Protein AF-A0A9E2L6W7-F1 (afdb_monomer_lite)

InterPro domains:
  IPR046106 Protein of unknown function DUF6043 [PF19509] (1-172)

Foldseek 3Di:
DDPVVVVVLVVVLVVLCVVPVPLLVVLVVQCLDLVNNSVVVVVVLLCVQQVVLVVLVVVLLVDLPDLACVVSVVSCVPGCSVVVLSVCCVVPDPPDCSSSVVNCQQPNCNLLSLLVSLVVVLPDPPDDPSSNSNSVSVNVRSVVVCCVVVVDHVVRVVVSVVVVVCVVVVND

Organism: NCBI:txid2838725

Secondary structure (DSSP, 8-state):
--HHHHHHHHHHHHHHHHH-HHHHHHHHHHHT-TT-HHHHHHHHHHHHH-HHHHHHHHHHHT-SS----HHHHHHHHTTTHHHHHHHHHHS--TT--HHHHHHHHHHSSHHHHHHHHHHHHHH-SSS-HHHHHHHHHHHHHHHHHHHHTTS--HHHHHHHHHHHHHHHTT--

Structure (mmCIF, N/CA/C/O backbone):
data_AF-A0A9E2L6W7-F1
#
_entry.id   AF-A0A9E2L6W7-F1
#
loop_
_atom_site.group_PDB
_atom_site.id
_atom_site.type_symbol
_atom_site.label_atom_id
_atom_site.label_alt_id
_atom_site.label_comp_id
_atom_site.label_asym_id
_atom_site.label_entity_id
_atom_site.label_seq_id
_atom_site.pdbx_PDB_ins_code
_atom_site.Cartn_x
_atom_site.Cartn_y
_atom_site.Cartn_z
_atom_site.occupancy
_atom_site.B_iso_or_equiv
_atom_site.auth_seq_id
_atom_site.auth_comp_id
_atom_site.auth_asym_id
_atom_site.auth_atom_id
_atom_site.pdbx_PDB_model_num
ATOM 1 N N . MET A 1 1 ? -6.076 18.539 7.951 1.00 69.00 1 MET A N 1
ATOM 2 C CA . MET A 1 1 ? -6.016 17.804 9.226 1.00 69.00 1 MET A CA 1
ATOM 3 C C . MET A 1 1 ? -4.807 18.309 9.985 1.00 69.00 1 MET A C 1
ATOM 5 O O . MET A 1 1 ? -3.734 18.377 9.393 1.00 69.00 1 MET A O 1
ATOM 9 N N . GLY A 1 2 ? -4.988 18.742 11.228 1.00 86.19 2 GLY A N 1
ATOM 10 C CA . GLY A 1 2 ? -3.882 19.145 12.098 1.00 86.19 2 GLY A CA 1
ATOM 11 C C . GLY A 1 2 ? -3.064 17.942 12.577 1.00 86.19 2 GLY A C 1
ATOM 12 O O . GLY A 1 2 ? -3.532 16.806 12.521 1.00 86.19 2 GLY A O 1
ATOM 13 N N . GLN A 1 3 ? -1.853 18.184 13.088 1.00 88.00 3 GLN A N 1
ATOM 14 C CA . GLN A 1 3 ? -0.960 17.120 13.573 1.00 88.00 3 GLN A CA 1
ATOM 15 C C . GLN A 1 3 ? -1.616 16.261 14.669 1.00 88.00 3 GLN A C 1
ATOM 17 O O . GLN A 1 3 ? -1.585 15.038 14.604 1.00 88.00 3 GLN A O 1
ATOM 22 N N . GLN A 1 4 ? -2.299 16.895 15.625 1.00 92.31 4 GLN A N 1
ATOM 23 C CA . GLN A 1 4 ? -3.000 16.194 16.704 1.00 92.31 4 GLN A CA 1
ATOM 24 C C . GLN A 1 4 ? -4.144 15.304 16.193 1.00 92.31 4 GLN A C 1
ATOM 26 O O . GLN A 1 4 ? -4.332 14.192 16.678 1.00 92.31 4 GLN A O 1
ATOM 31 N N . GLU A 1 5 ? -4.913 15.777 15.208 1.00 90.69 5 GLU A N 1
ATOM 32 C CA . GLU A 1 5 ? -5.989 14.992 14.590 1.00 90.69 5 GLU A CA 1
ATOM 33 C C . GLU A 1 5 ? -5.426 13.773 13.853 1.00 90.69 5 GLU A C 1
ATOM 35 O O . GLU A 1 5 ? -5.981 12.680 13.945 1.00 90.69 5 GLU A O 1
ATOM 40 N N . TYR A 1 6 ? -4.293 13.951 13.172 1.00 91.19 6 TYR A N 1
ATOM 41 C CA . TYR A 1 6 ? -3.596 12.881 12.470 1.00 91.19 6 TYR A CA 1
ATOM 42 C C . TYR A 1 6 ? -3.057 11.812 13.426 1.00 91.19 6 TYR A C 1
ATOM 44 O O . TYR A 1 6 ? -3.271 10.618 13.205 1.00 91.19 6 TYR A O 1
ATOM 52 N N . ASP A 1 7 ? -2.413 12.222 14.518 1.00 94.12 7 ASP A N 1
ATOM 53 C CA . ASP A 1 7 ? -1.882 11.291 15.516 1.00 94.12 7 ASP A CA 1
ATOM 54 C C . ASP A 1 7 ? -3.008 10.536 16.237 1.00 94.12 7 ASP A C 1
ATOM 56 O O . ASP A 1 7 ? -2.924 9.319 16.429 1.00 94.12 7 ASP A O 1
ATOM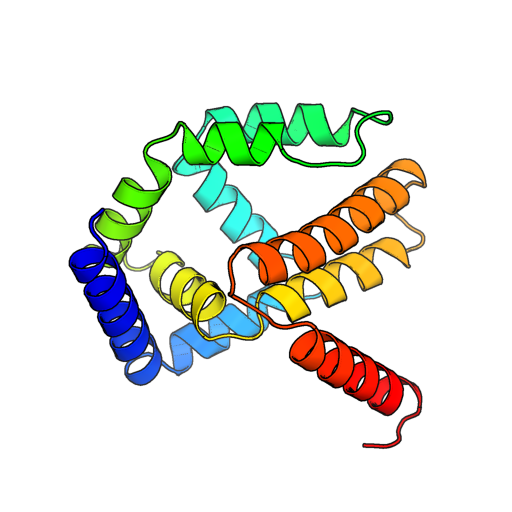 60 N N . ASN A 1 8 ? -4.112 11.225 16.545 1.00 95.50 8 ASN A N 1
ATOM 61 C CA . ASN A 1 8 ? -5.322 10.595 17.069 1.00 95.50 8 ASN A CA 1
ATOM 62 C C . ASN A 1 8 ? -5.900 9.569 16.093 1.00 95.50 8 ASN A C 1
ATOM 64 O O . ASN A 1 8 ? -6.241 8.462 16.504 1.00 95.50 8 ASN A O 1
ATOM 68 N N . PHE A 1 9 ? -5.981 9.905 14.806 1.00 95.94 9 PHE A N 1
ATOM 69 C CA . PHE A 1 9 ? -6.473 8.982 13.790 1.00 95.94 9 PHE A CA 1
ATOM 70 C C . PHE A 1 9 ? -5.596 7.731 13.686 1.00 95.94 9 PHE A C 1
ATOM 72 O O . PHE A 1 9 ? -6.110 6.614 13.702 1.00 95.94 9 PHE A O 1
ATOM 79 N N . LYS A 1 10 ? -4.268 7.892 13.667 1.00 95.69 10 LYS A N 1
ATOM 80 C CA . LYS A 1 10 ? -3.332 6.761 13.684 1.00 95.69 10 LYS A CA 1
ATOM 81 C C . LYS A 1 10 ? -3.546 5.864 14.905 1.00 95.69 10 LYS A C 1
ATOM 83 O O . LYS A 1 10 ? -3.620 4.646 14.752 1.00 95.69 10 LYS A O 1
ATOM 88 N N . ARG A 1 11 ? -3.717 6.444 16.099 1.00 97.38 11 ARG A N 1
ATOM 89 C CA . ARG A 1 11 ? -4.042 5.679 17.315 1.00 97.38 11 ARG A CA 1
ATOM 90 C C . ARG A 1 11 ? -5.319 4.847 17.143 1.00 97.38 11 ARG A C 1
ATOM 92 O O . ARG A 1 11 ? -5.296 3.665 17.460 1.00 97.38 11 ARG A O 1
ATOM 99 N N . LEU A 1 12 ? -6.389 5.416 16.586 1.00 97.75 12 LEU A N 1
ATOM 100 C CA . LEU A 1 12 ? -7.634 4.675 16.332 1.00 97.75 12 LEU A CA 1
ATOM 101 C C . LEU A 1 12 ? -7.436 3.524 15.335 1.00 97.75 12 LEU A C 1
ATOM 103 O O . LEU A 1 12 ? -7.971 2.435 15.527 1.00 97.75 12 LEU A O 1
ATOM 107 N N . VAL A 1 13 ? -6.632 3.730 14.288 1.00 97.88 13 VAL A N 1
ATOM 108 C CA . VAL A 1 13 ? -6.272 2.658 13.344 1.00 97.88 13 VAL A CA 1
ATOM 109 C C . VAL A 1 13 ? -5.505 1.534 14.051 1.00 97.88 13 VAL A C 1
ATOM 111 O O . VAL A 1 13 ? -5.728 0.361 13.750 1.00 97.88 13 VAL A O 1
ATOM 114 N N . ARG A 1 14 ? -4.626 1.867 15.006 1.00 97.94 14 ARG A N 1
ATOM 115 C CA . ARG A 1 14 ? -3.918 0.869 15.820 1.00 97.94 14 ARG A CA 1
ATOM 116 C C . ARG A 1 14 ? -4.883 0.078 16.705 1.00 97.94 14 ARG A C 1
ATOM 118 O O . ARG A 1 14 ? -4.824 -1.142 16.702 1.00 97.94 14 ARG A O 1
ATOM 125 N N . GLU A 1 15 ? -5.799 0.750 17.394 1.00 97.94 15 GLU A N 1
ATOM 126 C CA . GLU A 1 15 ? -6.815 0.092 18.231 1.00 97.94 15 GLU A CA 1
ATOM 127 C C . GLU A 1 15 ? -7.717 -0.841 17.412 1.00 97.94 15 GLU A C 1
ATOM 129 O O . GLU A 1 15 ? -8.050 -1.944 17.854 1.00 97.94 15 GLU A O 1
ATOM 134 N N . TRP A 1 16 ? -8.076 -0.437 16.188 1.00 97.44 16 TRP A N 1
ATOM 135 C CA . TRP A 1 16 ? -8.805 -1.303 15.265 1.00 97.44 16 TRP A CA 1
ATOM 136 C C . TRP A 1 16 ? -7.994 -2.555 14.913 1.00 97.44 16 TRP A C 1
ATOM 138 O O . TRP A 1 16 ? -8.522 -3.660 15.002 1.00 97.44 16 TRP A O 1
ATOM 148 N N . LEU A 1 17 ? -6.711 -2.394 14.572 1.00 97.62 17 LEU A N 1
ATOM 149 C C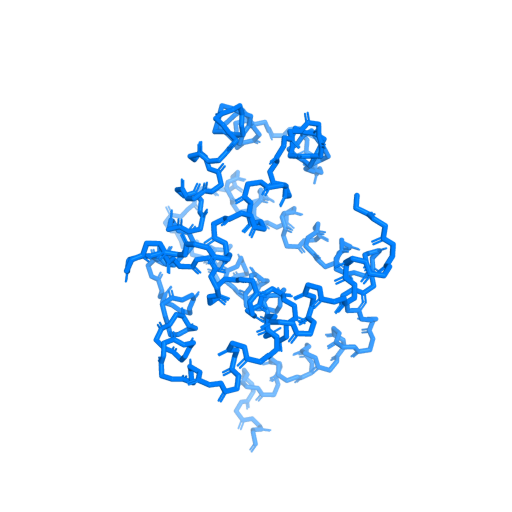A . LEU A 1 17 ? -5.815 -3.507 14.247 1.00 97.62 17 LEU A CA 1
ATOM 150 C C . LEU A 1 17 ? -5.712 -4.519 15.398 1.00 97.62 17 LEU A C 1
ATOM 152 O O . LEU A 1 17 ? -5.820 -5.722 15.166 1.00 97.62 17 LEU A O 1
ATOM 156 N N . ASP A 1 18 ? -5.551 -4.030 16.627 1.00 97.75 18 ASP A N 1
ATOM 157 C CA . ASP A 1 18 ? -5.388 -4.874 17.814 1.00 97.75 18 ASP A CA 1
ATOM 158 C C . ASP A 1 18 ? -6.685 -5.632 18.170 1.00 97.75 18 ASP A C 1
ATOM 160 O O . ASP A 1 18 ? -6.639 -6.749 18.686 1.00 97.75 18 ASP A O 1
ATOM 164 N N . SER A 1 19 ? -7.851 -5.056 17.858 1.00 97.12 19 SER A N 1
ATOM 165 C CA . SER A 1 19 ? -9.168 -5.657 18.125 1.00 97.12 19 SER A CA 1
ATOM 166 C C . SER A 1 19 ? -9.723 -6.524 16.986 1.00 97.12 19 SER A C 1
ATOM 168 O O . SER A 1 19 ? -10.614 -7.335 17.236 1.00 97.12 19 SER A O 1
ATOM 170 N N . HIS A 1 20 ? -9.188 -6.407 15.764 1.00 96.38 20 HIS A N 1
ATOM 171 C CA . HIS A 1 20 ? -9.656 -7.120 14.563 1.00 96.38 20 HIS A CA 1
ATOM 172 C C . HIS A 1 20 ? -8.537 -7.923 13.861 1.00 96.38 20 HIS A C 1
ATOM 174 O O . HIS A 1 20 ? -8.314 -7.781 12.650 1.00 96.38 20 HIS A O 1
ATOM 180 N N . PRO A 1 21 ? -7.796 -8.791 14.582 1.00 96.38 21 PRO A N 1
ATOM 181 C CA . PRO A 1 21 ? -6.648 -9.491 14.010 1.00 96.38 21 PRO A CA 1
ATOM 182 C C . PRO A 1 21 ? -7.037 -10.463 12.886 1.00 96.38 21 PRO A C 1
ATOM 184 O O . PRO A 1 21 ? -6.247 -10.681 11.970 1.00 96.38 21 PRO A O 1
ATOM 187 N N . LYS A 1 22 ? -8.248 -11.039 12.922 1.00 96.94 22 LYS A N 1
ATOM 188 C CA . LYS A 1 22 ? -8.724 -11.989 11.901 1.00 96.94 22 LYS A CA 1
ATOM 189 C C . LYS A 1 22 ? -9.067 -11.282 10.595 1.00 96.94 22 LYS A C 1
ATOM 191 O O . LYS A 1 22 ? -8.673 -11.738 9.525 1.00 96.94 22 LYS A O 1
ATOM 196 N N . GLU A 1 23 ? -9.777 -10.164 10.684 1.00 96.12 23 GLU A N 1
ATOM 197 C CA . GLU A 1 23 ? -10.130 -9.323 9.544 1.00 96.12 23 GLU A CA 1
ATOM 198 C C . GLU A 1 23 ? -8.869 -8.763 8.887 1.00 96.12 23 GLU A C 1
ATOM 200 O O . GLU A 1 23 ? -8.738 -8.800 7.663 1.00 96.12 23 GLU A O 1
ATOM 205 N N . TYR A 1 24 ? -7.913 -8.303 9.697 1.00 97.38 24 TYR A N 1
ATOM 206 C CA . TYR A 1 24 ? -6.621 -7.854 9.198 1.00 97.38 24 TYR A CA 1
ATOM 207 C C . TYR A 1 24 ? -5.835 -8.984 8.522 1.00 97.38 24 TYR A C 1
ATOM 209 O O . TYR A 1 24 ? -5.348 -8.795 7.409 1.00 97.38 24 TYR A O 1
ATOM 217 N N . ALA A 1 25 ? -5.741 -10.166 9.141 1.00 97.06 25 ALA A N 1
ATOM 218 C CA . ALA A 1 25 ? -5.044 -11.310 8.556 1.00 97.06 25 ALA A CA 1
ATOM 219 C C . ALA A 1 25 ? -5.652 -11.720 7.206 1.00 97.06 25 ALA A C 1
ATOM 221 O O . ALA A 1 25 ? -4.920 -11.855 6.229 1.00 97.06 25 ALA A O 1
ATOM 222 N N . SER A 1 26 ? -6.983 -11.814 7.120 1.00 96.38 26 SER A N 1
ATOM 223 C CA . SER A 1 26 ? -7.682 -12.129 5.868 1.00 96.38 26 SER A CA 1
ATOM 224 C C . SER A 1 26 ? -7.413 -11.087 4.776 1.00 96.38 26 SER A C 1
ATOM 226 O O . SER A 1 26 ? -7.184 -11.441 3.619 1.00 96.38 26 SER A O 1
ATOM 228 N N . PHE A 1 27 ? -7.377 -9.800 5.138 1.00 96.75 27 PHE A N 1
ATOM 229 C CA . PHE A 1 27 ? -6.996 -8.741 4.207 1.00 96.75 27 PHE A CA 1
ATOM 230 C C . PHE A 1 27 ? -5.544 -8.893 3.729 1.00 96.75 27 PHE A C 1
ATOM 232 O O . PHE A 1 27 ? -5.279 -8.786 2.534 1.00 96.75 27 PHE A O 1
ATOM 239 N N . VAL A 1 28 ? -4.601 -9.163 4.637 1.00 96.88 28 VAL A N 1
ATOM 240 C CA . VAL A 1 28 ? -3.182 -9.347 4.293 1.00 96.88 28 VAL A CA 1
ATOM 241 C C . VAL A 1 28 ? -2.979 -10.564 3.392 1.00 96.88 28 VAL A C 1
ATOM 243 O O . VAL A 1 28 ? -2.227 -10.462 2.425 1.00 96.88 28 VAL A O 1
ATOM 246 N N . GLU A 1 29 ? -3.650 -11.686 3.653 1.00 95.94 29 GLU A N 1
ATOM 247 C CA . GLU A 1 29 ? -3.629 -12.857 2.767 1.00 95.94 29 GLU A CA 1
ATOM 248 C C . GLU A 1 29 ? -4.073 -12.483 1.351 1.00 95.94 29 GLU A C 1
ATOM 250 O O . GLU A 1 29 ? -3.399 -12.813 0.376 1.00 95.94 29 GLU A O 1
ATOM 255 N N . GLU A 1 30 ? -5.151 -11.709 1.229 1.00 95.69 30 GLU A N 1
ATOM 256 C CA . GLU A 1 30 ? -5.648 -11.262 -0.069 1.00 95.69 30 GLU A CA 1
ATOM 257 C C . GLU A 1 30 ? -4.706 -10.267 -0.771 1.00 95.69 30 GLU A C 1
ATOM 259 O O . GLU A 1 30 ? -4.585 -10.287 -1.999 1.00 95.69 30 GLU A O 1
ATOM 264 N N . MET A 1 31 ? -4.010 -9.408 -0.021 1.00 95.75 31 MET A N 1
ATOM 265 C CA . MET A 1 31 ? -2.978 -8.529 -0.584 1.00 95.75 31 MET A CA 1
ATOM 266 C C . MET A 1 31 ? -1.763 -9.304 -1.107 1.00 95.75 31 MET A C 1
ATOM 268 O O . MET A 1 31 ? -1.084 -8.815 -2.007 1.00 95.75 31 MET A O 1
ATOM 272 N N . ASN A 1 32 ? -1.506 -10.506 -0.586 1.00 93.31 32 ASN A N 1
ATOM 273 C CA . ASN A 1 32 ? -0.410 -11.372 -1.021 1.00 93.31 32 ASN A CA 1
ATOM 274 C C . ASN A 1 32 ? -0.828 -12.411 -2.079 1.00 93.31 32 ASN A C 1
ATOM 276 O O . ASN A 1 32 ? 0.011 -13.181 -2.552 1.00 93.31 32 ASN A O 1
ATOM 280 N N . ASP A 1 33 ? -2.102 -12.429 -2.481 1.00 93.12 33 ASP A N 1
ATOM 281 C CA . ASP A 1 33 ? -2.621 -13.336 -3.502 1.00 93.12 33 ASP A CA 1
ATOM 282 C C . ASP A 1 33 ? -1.964 -13.102 -4.875 1.00 93.12 33 ASP A C 1
ATOM 284 O O . ASP A 1 33 ? -1.817 -11.972 -5.348 1.00 93.12 33 ASP A O 1
ATOM 288 N N . LYS A 1 34 ? -1.618 -14.198 -5.563 1.00 86.25 34 LYS A N 1
ATOM 289 C CA . LYS A 1 34 ? -0.909 -14.165 -6.854 1.00 86.25 34 LYS A CA 1
ATOM 290 C C . LYS A 1 34 ? -1.752 -13.595 -7.998 1.00 86.25 34 LYS A C 1
ATOM 292 O O . LYS A 1 34 ? -1.197 -13.254 -9.042 1.00 86.25 34 LYS A O 1
ATOM 297 N N . GLU A 1 35 ? -3.069 -13.499 -7.849 1.00 88.88 35 GLU A N 1
ATOM 298 C CA . GLU A 1 35 ? -3.954 -12.901 -8.852 1.00 88.88 35 GLU A CA 1
ATOM 299 C C . GLU A 1 35 ? -4.207 -11.406 -8.591 1.00 88.88 35 GLU A C 1
ATOM 301 O O . GLU A 1 35 ? -5.003 -10.784 -9.294 1.00 88.88 35 GLU A O 1
ATOM 306 N N . PHE A 1 36 ? -3.513 -10.804 -7.614 1.00 89.75 36 PHE A N 1
ATOM 307 C CA . PHE A 1 36 ? -3.607 -9.382 -7.259 1.00 89.75 36 PHE A CA 1
ATOM 308 C C . PHE A 1 36 ? -5.027 -8.931 -6.876 1.00 89.75 36 PHE A C 1
ATOM 310 O O . PHE A 1 36 ? -5.375 -7.752 -7.013 1.00 89.75 36 PHE A O 1
ATOM 317 N N . LYS A 1 37 ? -5.871 -9.846 -6.379 1.00 92.38 37 LYS A N 1
ATOM 318 C CA . LYS A 1 37 ? -7.267 -9.552 -6.002 1.00 92.38 37 LYS A CA 1
ATOM 319 C C . LYS A 1 37 ? -7.366 -8.390 -5.015 1.00 92.38 37 LYS A C 1
ATOM 321 O O . LYS A 1 37 ? -8.165 -7.474 -5.233 1.00 92.38 37 LYS A O 1
ATOM 326 N N . GLY A 1 38 ? -6.502 -8.377 -3.998 1.00 94.12 38 GLY A N 1
ATOM 327 C CA . GLY A 1 38 ? -6.439 -7.304 -3.007 1.00 94.12 38 GLY A CA 1
ATOM 328 C C . GLY A 1 38 ? -6.123 -5.945 -3.633 1.00 94.12 38 GLY A C 1
ATOM 329 O O . GLY A 1 38 ? -6.839 -4.970 -3.401 1.00 94.12 38 GLY A O 1
ATOM 330 N N . PHE A 1 39 ? -5.136 -5.883 -4.531 1.00 93.88 39 PHE A N 1
ATOM 331 C CA . PHE A 1 39 ? -4.791 -4.653 -5.252 1.00 93.88 39 PHE A CA 1
ATOM 332 C C . PHE A 1 39 ? -5.937 -4.133 -6.119 1.00 93.88 39 PHE A C 1
ATOM 334 O O . PHE A 1 39 ? -6.209 -2.931 -6.115 1.00 93.88 39 PHE A O 1
ATOM 341 N N . PHE A 1 40 ? -6.666 -5.012 -6.815 1.00 92.81 40 PHE A N 1
ATOM 342 C CA . PHE A 1 40 ? -7.858 -4.596 -7.556 1.00 92.81 40 PHE A CA 1
ATOM 343 C C . PHE A 1 40 ? -8.945 -4.035 -6.636 1.00 92.81 40 PHE A C 1
ATOM 345 O O . PHE A 1 40 ? -9.621 -3.076 -7.014 1.00 92.81 40 PHE A O 1
ATOM 352 N N . LYS A 1 41 ? -9.123 -4.586 -5.429 1.00 94.62 41 LYS A N 1
ATOM 353 C CA . LYS A 1 41 ? -10.060 -4.036 -4.440 1.00 94.62 41 LYS A CA 1
ATOM 354 C C . LYS A 1 41 ? -9.621 -2.660 -3.935 1.00 94.62 41 LYS A C 1
ATOM 356 O O . LYS A 1 41 ? -10.438 -1.742 -3.935 1.00 94.62 41 LYS A O 1
ATOM 361 N N . VAL A 1 42 ? -8.344 -2.486 -3.593 1.00 94.69 42 VAL A N 1
ATOM 362 C CA . VAL A 1 42 ? -7.778 -1.182 -3.199 1.00 94.69 42 VAL A CA 1
ATOM 363 C C . VAL A 1 42 ? -7.953 -0.154 -4.320 1.00 94.69 42 VAL A C 1
ATOM 365 O O . VAL A 1 42 ? -8.424 0.957 -4.080 1.00 94.69 42 VAL A O 1
ATOM 368 N N . PHE A 1 43 ? -7.678 -0.535 -5.569 1.00 93.25 43 PHE A N 1
ATOM 369 C CA . PHE A 1 43 ? -7.889 0.334 -6.727 1.00 93.25 43 PHE A CA 1
ATOM 370 C C . PHE A 1 43 ? -9.369 0.705 -6.924 1.00 93.25 43 PHE A C 1
ATOM 372 O O . PHE A 1 43 ? -9.691 1.857 -7.226 1.00 93.25 43 PHE A O 1
ATOM 379 N N . LYS A 1 44 ? -10.300 -0.236 -6.713 1.00 93.38 44 LYS A N 1
ATOM 380 C CA . LYS A 1 44 ? -11.746 0.049 -6.738 1.00 93.38 44 LYS A CA 1
ATOM 381 C C . LYS A 1 44 ? -12.146 1.065 -5.667 1.00 93.38 44 LYS A C 1
ATOM 383 O O . LYS A 1 44 ? -12.903 1.978 -5.978 1.00 93.38 44 LYS A O 1
ATOM 388 N N . VAL A 1 45 ? -11.610 0.959 -4.450 1.00 93.06 45 VAL A N 1
ATOM 389 C CA . VAL A 1 45 ? -11.839 1.959 -3.391 1.00 93.06 45 VAL A CA 1
ATOM 390 C C . VAL A 1 45 ? -11.293 3.322 -3.814 1.00 93.06 45 VAL A C 1
ATOM 392 O O . VAL A 1 45 ? -12.033 4.302 -3.812 1.00 93.06 45 VAL A O 1
ATOM 395 N N . ALA A 1 46 ? -10.035 3.389 -4.260 1.00 92.25 46 ALA A N 1
ATOM 396 C CA . ALA A 1 46 ? -9.415 4.644 -4.683 1.00 92.25 46 ALA A CA 1
ATOM 397 C C . ALA A 1 46 ? -10.212 5.335 -5.803 1.00 92.25 46 ALA A C 1
ATOM 399 O O . ALA A 1 46 ? -10.468 6.535 -5.740 1.00 92.25 46 ALA A O 1
ATOM 400 N N . THR A 1 47 ? -10.663 4.576 -6.804 1.00 92.88 47 THR A N 1
ATOM 401 C CA . THR A 1 47 ? -11.457 5.112 -7.921 1.00 92.88 47 THR A CA 1
ATOM 402 C C . THR A 1 47 ? -12.894 5.468 -7.538 1.00 92.88 47 THR A C 1
ATOM 404 O O . THR A 1 47 ? -13.456 6.381 -8.139 1.00 92.88 47 THR A O 1
ATOM 407 N N . ALA A 1 48 ? -13.486 4.820 -6.531 1.00 92.31 48 ALA A N 1
ATOM 408 C CA . ALA A 1 48 ? -14.782 5.220 -5.985 1.00 92.31 48 ALA A CA 1
ATOM 409 C C . ALA A 1 48 ? -14.686 6.538 -5.196 1.00 92.31 48 ALA A C 1
ATOM 411 O O . ALA A 1 48 ? -15.524 7.425 -5.355 1.00 92.31 48 ALA A O 1
ATOM 412 N N . LEU A 1 49 ? -13.641 6.695 -4.378 1.00 91.50 49 LEU A N 1
ATOM 413 C CA . LEU A 1 49 ? -13.447 7.882 -3.541 1.00 91.50 49 LEU A CA 1
ATOM 414 C C . LEU A 1 49 ? -12.912 9.088 -4.332 1.00 91.50 49 LEU A C 1
ATOM 416 O O . LEU A 1 49 ? -13.287 10.231 -4.047 1.00 91.50 49 LEU A O 1
ATOM 420 N N . ALA A 1 50 ? -12.091 8.840 -5.356 1.00 92.75 50 ALA A N 1
ATOM 421 C CA . ALA A 1 50 ? -11.510 9.845 -6.241 1.00 92.75 50 ALA A CA 1
ATOM 422 C C . ALA A 1 50 ? -11.695 9.455 -7.727 1.00 92.75 50 ALA A C 1
ATOM 424 O O . ALA A 1 50 ? -10.755 8.988 -8.368 1.00 92.75 50 ALA A O 1
ATOM 425 N N . PRO A 1 51 ? -12.874 9.692 -8.337 1.00 91.12 51 PRO A N 1
ATOM 426 C CA . PRO A 1 51 ? -13.172 9.246 -9.707 1.00 91.12 51 PRO A CA 1
ATOM 427 C C . PRO A 1 51 ? -12.180 9.716 -10.782 1.00 91.12 51 PRO A C 1
ATOM 429 O O . PRO A 1 51 ? -11.877 8.973 -11.716 1.00 91.12 51 PRO A O 1
ATOM 432 N N . LYS A 1 52 ? -11.605 10.918 -10.622 1.00 92.56 52 LYS A N 1
ATOM 433 C CA . LYS A 1 52 ? -10.568 11.457 -11.523 1.00 92.56 52 LYS A CA 1
ATOM 434 C C . LYS A 1 52 ? -9.301 10.591 -11.563 1.00 92.56 52 LYS A C 1
ATOM 436 O O . LYS A 1 52 ? -8.611 10.576 -12.579 1.00 92.56 52 LYS A O 1
ATOM 441 N N . TYR A 1 53 ? -9.023 9.842 -10.495 1.00 93.12 53 TYR A N 1
ATOM 442 C CA . TYR A 1 53 ? -7.871 8.950 -10.405 1.00 93.12 53 TYR A CA 1
ATOM 443 C C . TYR A 1 53 ? -7.918 7.836 -11.454 1.00 93.12 53 TYR A C 1
ATOM 445 O O . TYR A 1 53 ? -6.882 7.473 -12.002 1.00 93.12 53 TYR A O 1
ATOM 453 N N . ARG A 1 54 ? -9.110 7.320 -11.789 1.00 91.50 54 ARG A N 1
ATOM 454 C CA . ARG A 1 54 ? -9.258 6.210 -12.744 1.00 91.50 54 ARG A CA 1
ATOM 455 C C . ARG A 1 54 ? -8.726 6.572 -14.128 1.00 91.50 54 ARG A C 1
ATOM 457 O O . ARG A 1 54 ? -7.923 5.834 -14.695 1.00 91.50 54 ARG A O 1
ATOM 464 N N . GLU A 1 55 ? -9.176 7.706 -14.657 1.00 90.62 55 GLU A N 1
ATOM 465 C CA . GLU A 1 55 ? -8.772 8.163 -15.988 1.00 90.62 55 GLU A CA 1
ATOM 466 C C . GLU A 1 55 ? -7.297 8.560 -16.019 1.00 90.62 55 GLU A C 1
ATOM 468 O O . GLU A 1 55 ? -6.594 8.253 -16.980 1.00 90.62 55 GLU A O 1
ATOM 473 N N . ALA A 1 56 ? -6.795 9.171 -14.947 1.00 92.62 56 ALA A N 1
ATOM 474 C CA . ALA A 1 56 ? -5.383 9.509 -14.842 1.00 92.62 56 ALA A CA 1
ATOM 475 C C . ALA A 1 56 ? -4.489 8.264 -14.774 1.00 92.62 56 ALA A C 1
ATOM 477 O O . ALA A 1 56 ? -3.507 8.177 -15.509 1.00 92.62 56 ALA A O 1
ATOM 478 N N . ALA A 1 57 ? -4.857 7.260 -13.971 1.00 92.25 57 ALA A N 1
ATOM 479 C CA . ALA A 1 57 ? -4.135 5.992 -13.896 1.00 92.25 57 ALA A CA 1
ATOM 480 C C . ALA A 1 57 ? -4.091 5.305 -15.268 1.00 92.25 57 ALA A C 1
ATOM 482 O O . ALA A 1 57 ? -3.029 4.866 -15.704 1.00 92.25 57 ALA A O 1
ATOM 483 N N . ARG A 1 58 ? -5.216 5.301 -15.999 1.00 90.75 58 ARG A N 1
ATOM 484 C CA . ARG A 1 58 ? -5.277 4.771 -17.367 1.00 90.75 58 ARG A CA 1
ATOM 485 C C . ARG A 1 58 ? -4.333 5.513 -18.314 1.00 90.75 58 ARG A C 1
ATOM 487 O O . ARG A 1 58 ? -3.581 4.866 -19.037 1.00 90.75 58 ARG A O 1
ATOM 494 N N . LYS A 1 59 ? -4.343 6.851 -18.307 1.00 91.19 59 LYS A N 1
ATOM 495 C CA . LYS A 1 59 ? -3.422 7.664 -19.121 1.00 91.19 59 LYS A CA 1
ATOM 496 C C . LYS A 1 59 ? -1.965 7.369 -18.777 1.00 91.19 59 LYS A C 1
ATOM 498 O O . LYS A 1 59 ? -1.148 7.202 -19.677 1.00 91.19 59 LYS A O 1
ATOM 503 N N . ARG A 1 60 ? -1.652 7.238 -17.487 1.00 91.00 60 ARG A N 1
ATOM 504 C CA . ARG A 1 60 ? -0.303 6.938 -17.008 1.00 91.00 60 ARG A CA 1
ATOM 505 C C . ARG A 1 60 ? 0.211 5.591 -17.513 1.00 91.00 60 ARG A C 1
ATOM 507 O O . ARG A 1 60 ? 1.381 5.511 -17.882 1.00 91.00 60 ARG A O 1
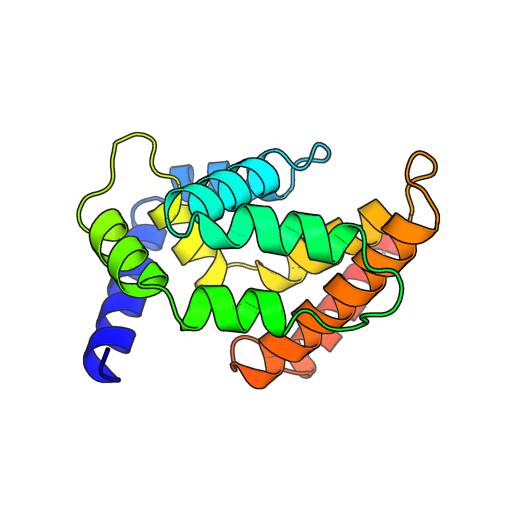ATOM 514 N N . THR A 1 61 ? -0.638 4.563 -17.561 1.00 87.31 61 THR A N 1
ATOM 515 C CA . THR A 1 61 ? -0.282 3.232 -18.088 1.00 87.31 61 THR A CA 1
ATOM 516 C C . THR A 1 61 ? -0.009 3.239 -19.594 1.00 87.31 61 THR A C 1
ATOM 518 O O . THR A 1 61 ? 0.706 2.379 -20.091 1.00 87.31 61 THR A O 1
ATOM 521 N N . LEU A 1 62 ? -0.556 4.205 -20.331 1.00 87.19 62 LEU A N 1
ATOM 522 C CA . LEU A 1 62 ? -0.330 4.343 -21.772 1.00 87.19 62 LEU A CA 1
ATOM 523 C C . LEU A 1 62 ? 0.848 5.273 -22.108 1.00 87.19 62 LEU A C 1
ATOM 525 O O . LEU A 1 62 ? 1.198 5.405 -23.276 1.00 87.19 62 LEU A O 1
ATOM 529 N N . ASN A 1 63 ? 1.446 5.926 -21.108 1.00 86.75 63 ASN A N 1
ATOM 530 C CA . ASN A 1 63 ? 2.534 6.880 -21.290 1.00 86.75 63 ASN A CA 1
ATOM 531 C C . ASN A 1 63 ? 3.896 6.201 -21.069 1.00 86.75 63 ASN A C 1
ATOM 533 O O . ASN A 1 63 ? 4.293 5.938 -19.931 1.00 86.75 63 ASN A O 1
ATOM 537 N N . ASP A 1 64 ? 4.613 5.955 -22.163 1.00 85.25 64 ASP A N 1
ATOM 538 C CA . ASP A 1 64 ? 5.941 5.332 -22.205 1.00 85.25 64 ASP A CA 1
ATOM 539 C C . ASP A 1 64 ? 7.103 6.316 -21.973 1.00 85.25 64 ASP A C 1
ATOM 541 O O . ASP A 1 64 ? 8.261 5.910 -21.923 1.00 85.25 64 ASP A O 1
ATOM 545 N N . ARG A 1 65 ? 6.809 7.611 -21.804 1.00 86.62 65 ARG A N 1
ATOM 546 C CA . ARG A 1 65 ? 7.812 8.664 -21.575 1.00 86.62 65 ARG A CA 1
ATOM 547 C C . ARG A 1 65 ? 7.926 9.064 -20.111 1.00 86.62 65 ARG A C 1
ATOM 549 O O . ARG A 1 65 ? 9.008 9.418 -19.652 1.00 86.62 65 ARG A O 1
ATOM 556 N N . ALA A 1 66 ? 6.818 9.027 -19.376 1.00 86.38 66 ALA A N 1
ATOM 557 C CA . ALA A 1 66 ? 6.799 9.394 -17.965 1.00 86.38 66 ALA A CA 1
ATOM 558 C C . ALA A 1 66 ? 7.438 8.295 -17.103 1.00 86.38 66 ALA A C 1
ATOM 560 O O . ALA A 1 66 ? 7.037 7.132 -17.168 1.00 86.38 66 ALA A O 1
ATOM 561 N N . THR A 1 67 ? 8.397 8.661 -16.252 1.00 84.69 67 THR A N 1
ATOM 562 C CA . THR A 1 67 ? 9.084 7.731 -15.334 1.00 84.69 67 THR A CA 1
ATOM 563 C C . THR A 1 67 ? 8.596 7.837 -13.890 1.00 84.69 67 THR A C 1
ATOM 565 O O . THR A 1 67 ? 8.823 6.912 -13.110 1.00 84.69 67 THR A O 1
ATOM 568 N N . ASP A 1 68 ? 7.885 8.909 -13.540 1.00 88.12 68 ASP A N 1
ATOM 569 C CA . ASP A 1 68 ? 7.300 9.147 -12.219 1.00 88.12 68 ASP A CA 1
ATOM 570 C C . ASP A 1 68 ? 5.773 8.930 -12.202 1.00 88.12 68 ASP A C 1
ATOM 572 O O . ASP A 1 68 ? 5.187 8.421 -13.161 1.00 88.12 68 ASP A O 1
ATOM 576 N N . PHE A 1 69 ? 5.140 9.242 -11.070 1.00 92.12 69 PHE A N 1
ATOM 577 C CA . PHE A 1 69 ? 3.695 9.135 -10.848 1.00 92.12 69 PHE A CA 1
ATOM 578 C C . PHE A 1 69 ? 3.139 10.399 -10.170 1.00 92.12 69 PHE A C 1
ATOM 580 O O . PHE A 1 69 ? 2.111 10.336 -9.496 1.00 92.12 69 PHE A O 1
ATOM 587 N N . GLU A 1 70 ? 3.812 11.544 -10.327 1.00 89.81 70 GLU A N 1
ATOM 588 C CA . GLU A 1 70 ? 3.475 12.776 -9.601 1.00 89.81 70 GLU A CA 1
ATOM 589 C C . GLU A 1 70 ? 2.095 13.314 -9.990 1.00 89.81 70 GLU A C 1
ATOM 591 O O . GLU A 1 70 ? 1.344 13.748 -9.126 1.00 89.81 70 GLU A O 1
ATOM 596 N N . GLU A 1 71 ? 1.690 13.198 -11.260 1.00 90.62 71 GLU A N 1
ATOM 597 C CA . GLU A 1 71 ? 0.333 13.572 -11.692 1.00 90.62 71 GLU A CA 1
ATOM 598 C C . GLU A 1 71 ? -0.749 12.792 -10.925 1.00 90.62 71 GLU A C 1
ATOM 600 O O . GLU A 1 71 ? -1.747 13.369 -10.490 1.00 90.62 71 GLU A O 1
ATOM 605 N N . LEU A 1 72 ? -0.542 11.487 -10.715 1.00 92.19 72 LEU A N 1
ATOM 606 C CA . LEU A 1 72 ? -1.490 10.657 -9.971 1.00 92.19 72 LEU A CA 1
ATOM 607 C C . LEU A 1 72 ? -1.563 11.083 -8.508 1.00 92.19 72 LEU A C 1
ATOM 609 O O . LEU A 1 72 ? -2.654 11.178 -7.949 1.00 92.19 72 LEU A O 1
ATOM 613 N N . GLU A 1 73 ? -0.412 11.351 -7.899 1.00 91.06 73 GLU A N 1
ATOM 614 C CA . GLU A 1 73 ? -0.326 11.838 -6.525 1.00 91.06 73 GLU A CA 1
ATOM 615 C C . GLU A 1 73 ? -1.012 13.198 -6.375 1.00 91.06 73 GLU A C 1
ATOM 617 O O . GLU A 1 73 ? -1.845 13.354 -5.486 1.00 91.06 73 GLU A O 1
ATOM 622 N N . ASN A 1 74 ? -0.758 14.139 -7.285 1.00 91.94 74 ASN A N 1
ATOM 623 C CA . ASN A 1 74 ? -1.372 15.466 -7.288 1.00 91.94 74 ASN A CA 1
ATOM 624 C C . ASN A 1 74 ? -2.898 15.389 -7.403 1.00 91.94 74 ASN A C 1
ATOM 626 O O . ASN A 1 74 ? -3.612 16.140 -6.742 1.00 91.94 74 ASN A O 1
ATOM 630 N N . ILE A 1 75 ? -3.423 14.453 -8.200 1.00 92.94 75 ILE A N 1
ATOM 631 C CA . ILE A 1 75 ? -4.871 14.222 -8.302 1.00 92.94 75 ILE A CA 1
ATOM 632 C C . ILE A 1 75 ? -5.449 13.720 -6.981 1.00 92.94 75 ILE A C 1
ATOM 634 O O . ILE A 1 75 ? -6.538 14.149 -6.598 1.00 92.94 75 ILE A O 1
ATOM 638 N N . LEU A 1 76 ? -4.745 12.825 -6.286 1.00 91.25 76 LEU A N 1
ATOM 639 C CA . LEU A 1 76 ? -5.184 12.341 -4.979 1.00 91.25 76 LEU A CA 1
ATOM 640 C C . LEU A 1 76 ? -5.087 13.439 -3.913 1.00 91.25 76 LEU A C 1
ATOM 642 O O . LEU A 1 76 ? -6.039 13.622 -3.159 1.00 91.25 76 LEU A O 1
ATOM 646 N N . GLN A 1 77 ? -3.993 14.202 -3.886 1.00 89.75 77 GLN A N 1
ATOM 647 C CA . GLN A 1 77 ? -3.774 15.310 -2.951 1.00 89.75 77 GLN A CA 1
ATOM 648 C C . GLN A 1 77 ? -4.764 16.461 -3.156 1.00 89.75 77 GLN A C 1
ATOM 650 O O . GLN A 1 77 ? -5.257 17.027 -2.187 1.00 89.75 77 GLN A O 1
ATOM 655 N N . GLY A 1 78 ? -5.092 16.787 -4.408 1.00 88.94 78 GLY A N 1
ATOM 656 C CA . GLY A 1 78 ? -6.099 17.791 -4.757 1.00 88.94 78 GLY A CA 1
ATOM 657 C C . GLY A 1 78 ? -7.544 17.304 -4.606 1.00 88.94 78 GLY A C 1
ATOM 658 O O . GLY A 1 78 ? -8.474 18.039 -4.939 1.00 88.94 78 GLY A O 1
ATOM 659 N N . SER A 1 79 ? -7.751 16.065 -4.152 1.00 90.81 79 SER A N 1
ATOM 660 C CA . SER A 1 79 ? -9.071 15.504 -3.871 1.00 90.81 79 SER A CA 1
ATOM 661 C C . SER A 1 79 ? -9.350 15.456 -2.369 1.00 90.81 79 SER A C 1
ATOM 663 O O . SER A 1 79 ? -8.438 15.460 -1.550 1.00 90.81 79 SER A O 1
ATOM 665 N N . ASP A 1 80 ? -10.618 15.298 -1.998 1.00 91.50 80 ASP A N 1
ATOM 666 C CA . ASP A 1 80 ? -11.026 15.059 -0.607 1.00 91.50 80 ASP A CA 1
ATOM 667 C C . ASP A 1 80 ? -10.847 13.583 -0.177 1.00 91.50 80 ASP A C 1
ATOM 669 O O . ASP A 1 80 ? -11.623 13.027 0.598 1.00 91.50 80 ASP A O 1
ATOM 673 N N . LEU A 1 81 ? -9.853 12.879 -0.731 1.00 91.94 81 LEU A N 1
ATOM 674 C CA . LEU A 1 81 ? -9.656 11.455 -0.452 1.00 91.94 81 LEU A CA 1
ATOM 675 C C . LEU A 1 81 ? -9.398 11.207 1.040 1.00 91.94 81 LEU A C 1
ATOM 677 O O . LEU A 1 81 ? -9.987 10.293 1.611 1.00 91.94 81 LEU A O 1
ATOM 681 N N . ALA A 1 82 ? -8.549 12.019 1.675 1.00 90.94 82 ALA A N 1
ATOM 682 C CA . ALA A 1 82 ? -8.223 11.860 3.090 1.00 90.94 82 ALA A CA 1
ATOM 683 C C . ALA A 1 82 ? -9.464 12.013 3.985 1.00 90.94 82 ALA A C 1
ATOM 685 O O . ALA A 1 82 ? -9.697 11.167 4.846 1.00 90.94 82 ALA A O 1
ATOM 686 N N . GLY A 1 83 ? -10.294 13.035 3.741 1.00 92.44 83 GLY A N 1
ATOM 687 C CA . GLY A 1 83 ? -11.544 13.246 4.474 1.00 92.44 83 GLY A CA 1
ATOM 688 C C . GLY A 1 83 ? -12.508 12.071 4.313 1.00 92.44 83 GLY A C 1
ATOM 689 O O . GLY A 1 83 ? -13.036 11.556 5.298 1.00 92.44 83 GLY A O 1
ATOM 690 N N . LYS A 1 84 ? -12.663 11.564 3.085 1.00 93.62 84 LYS A N 1
ATOM 691 C CA . LYS A 1 84 ? -13.514 10.399 2.802 1.00 93.62 84 LYS A CA 1
ATOM 692 C C . LYS A 1 84 ? -13.016 9.111 3.455 1.00 93.62 84 LYS A C 1
ATOM 694 O O . LYS A 1 84 ? -13.830 8.376 4.006 1.00 93.62 84 LYS A O 1
ATOM 699 N N . LEU A 1 85 ? -11.706 8.853 3.426 1.00 94.06 85 LEU A N 1
ATOM 700 C CA . LEU A 1 85 ? -11.095 7.694 4.089 1.00 94.06 85 LEU A CA 1
ATOM 701 C C . LEU A 1 85 ? -11.348 7.725 5.597 1.00 94.06 85 LEU A C 1
ATOM 703 O O . LEU A 1 85 ? -11.736 6.717 6.179 1.00 94.06 85 LEU A O 1
ATOM 707 N N . VAL A 1 86 ? -11.163 8.891 6.219 1.00 93.62 86 VAL A N 1
ATOM 708 C CA . VAL A 1 86 ? -11.396 9.090 7.654 1.00 93.62 86 VAL A CA 1
ATOM 709 C C . VAL A 1 86 ? -12.875 8.917 7.989 1.00 93.62 86 VAL A C 1
ATOM 711 O O . VAL A 1 86 ? -13.207 8.249 8.965 1.00 93.62 86 VAL A O 1
ATOM 714 N N . ASN A 1 87 ? -13.776 9.475 7.181 1.00 93.19 87 ASN A N 1
ATOM 715 C CA . ASN A 1 87 ? -15.212 9.331 7.395 1.00 93.19 87 ASN A CA 1
ATOM 716 C C . ASN A 1 87 ? -15.674 7.868 7.279 1.00 93.19 87 ASN A C 1
ATOM 718 O O . ASN A 1 87 ? -16.430 7.392 8.125 1.00 93.19 87 ASN A O 1
ATOM 722 N N . GLU A 1 88 ? -15.197 7.140 6.264 1.00 93.75 88 GLU A N 1
ATOM 723 C CA . GLU A 1 88 ? -15.536 5.725 6.081 1.00 93.75 88 GLU A CA 1
ATOM 724 C C . GLU A 1 88 ? -14.897 4.834 7.154 1.00 93.75 88 GLU A C 1
ATOM 726 O O . GLU A 1 88 ? -15.514 3.862 7.574 1.00 93.75 88 GLU A O 1
ATOM 731 N N . PHE A 1 89 ? -13.709 5.181 7.660 1.00 94.81 89 PHE A N 1
ATOM 732 C CA . PHE A 1 89 ? -13.100 4.472 8.786 1.00 94.81 89 PHE A CA 1
ATOM 733 C C . PHE A 1 89 ? -13.959 4.547 10.056 1.00 94.81 89 PHE A C 1
ATOM 735 O O . PHE A 1 89 ? -14.117 3.541 10.741 1.00 94.81 89 PHE A O 1
ATOM 742 N N . HIS A 1 90 ? -14.534 5.715 10.363 1.00 92.31 90 HIS A N 1
ATOM 743 C CA . HIS A 1 90 ? -15.403 5.882 11.535 1.00 92.31 90 HIS A CA 1
ATOM 744 C C . HIS A 1 90 ? -16.785 5.244 11.354 1.00 92.31 90 HIS A C 1
ATOM 746 O O . HIS A 1 90 ? -17.399 4.832 12.334 1.00 92.31 90 HIS A O 1
ATOM 752 N N . ASN A 1 91 ? -17.271 5.149 10.114 1.00 89.56 91 ASN A N 1
ATOM 753 C CA . ASN A 1 91 ? -18.583 4.589 9.789 1.00 89.56 91 ASN A CA 1
ATOM 754 C C . ASN A 1 91 ? -18.458 3.478 8.734 1.00 89.56 91 ASN A C 1
ATOM 756 O O . ASN A 1 91 ? -18.975 3.623 7.618 1.00 89.56 91 ASN A O 1
ATOM 760 N N . PRO A 1 92 ? -17.760 2.370 9.045 1.00 81.31 92 PRO A N 1
ATOM 761 C CA . PRO A 1 92 ? -17.462 1.365 8.045 1.00 81.31 92 PRO A CA 1
ATOM 762 C C . PRO A 1 92 ? -18.733 0.604 7.676 1.00 81.31 92 PRO A C 1
ATOM 764 O O . PRO A 1 92 ? -19.444 0.058 8.522 1.00 81.31 92 PRO A O 1
ATOM 767 N N . ASN A 1 93 ? -19.001 0.495 6.375 1.00 81.62 93 ASN A N 1
ATOM 768 C CA . ASN A 1 93 ? -19.924 -0.525 5.889 1.00 81.62 93 ASN A CA 1
ATOM 769 C C . ASN A 1 93 ? -19.364 -1.914 6.262 1.00 81.62 93 ASN A C 1
ATOM 771 O O . ASN A 1 93 ? -18.152 -2.112 6.230 1.00 81.62 93 ASN A O 1
ATOM 775 N N . ARG A 1 94 ? -20.220 -2.913 6.525 1.00 74.38 94 ARG A N 1
ATOM 776 C CA . ARG A 1 94 ? -19.818 -4.295 6.884 1.00 74.38 94 ARG A CA 1
ATOM 777 C C . ARG A 1 94 ? -18.837 -4.955 5.905 1.00 74.38 94 ARG A C 1
ATOM 779 O O . ARG A 1 94 ? -18.218 -5.952 6.248 1.00 74.38 94 ARG A O 1
ATOM 786 N N . LYS A 1 95 ? -18.744 -4.449 4.674 1.00 82.44 95 LYS A N 1
ATOM 787 C CA . LYS A 1 95 ? -17.849 -4.946 3.616 1.00 82.44 95 LYS A CA 1
ATOM 788 C C . LYS A 1 95 ? -16.684 -3.998 3.309 1.00 82.44 95 LYS A C 1
ATOM 7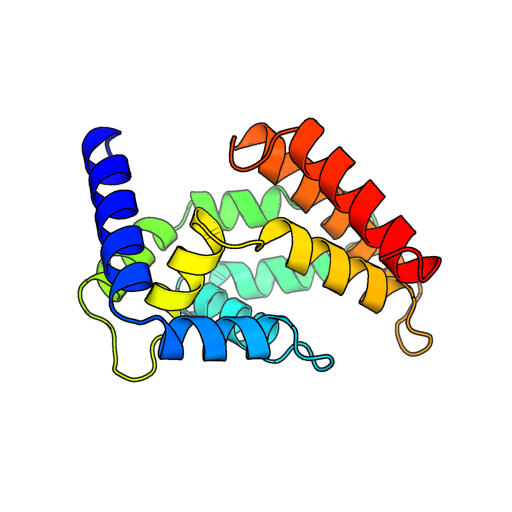90 O O . LYS A 1 95 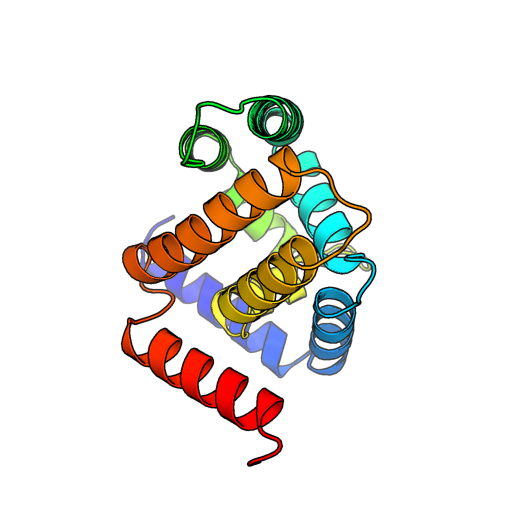? -15.992 -4.213 2.315 1.00 82.44 95 LYS A O 1
ATOM 795 N N . SER A 1 96 ? -16.505 -2.927 4.084 1.00 91.44 96 SER A N 1
ATOM 796 C CA . SER A 1 96 ? -15.425 -1.972 3.847 1.00 91.44 96 SER A CA 1
ATOM 797 C C . SER A 1 96 ? -14.084 -2.606 4.193 1.00 91.44 96 SER A C 1
ATOM 799 O O . SER A 1 96 ? -13.894 -3.147 5.279 1.00 91.44 96 SER A O 1
ATOM 801 N N . ILE A 1 97 ? -13.144 -2.510 3.258 1.00 94.88 97 ILE A N 1
ATOM 802 C CA . ILE A 1 97 ? -11.752 -2.915 3.468 1.00 94.88 97 ILE A CA 1
ATOM 803 C C . ILE A 1 97 ? -10.919 -1.783 4.074 1.00 94.88 97 ILE A C 1
ATOM 805 O O . ILE A 1 97 ? -9.741 -1.982 4.340 1.00 94.88 97 ILE A O 1
ATOM 809 N N . ILE A 1 98 ? -11.486 -0.583 4.243 1.00 96.44 98 ILE A N 1
ATOM 810 C CA . ILE A 1 98 ? -10.723 0.622 4.582 1.00 96.44 98 ILE A CA 1
ATOM 811 C C . ILE A 1 98 ? -10.031 0.519 5.940 1.00 96.44 98 ILE A C 1
ATOM 813 O O . ILE A 1 98 ? -8.845 0.844 5.985 1.00 96.44 98 ILE A O 1
ATOM 817 N N . PRO A 1 99 ? -10.670 0.017 7.014 1.00 96.94 99 PRO A N 1
ATOM 818 C CA . PRO A 1 99 ? -9.970 -0.176 8.281 1.00 96.94 99 PRO A CA 1
ATOM 819 C C . PRO A 1 99 ? -8.736 -1.081 8.155 1.00 96.94 99 PRO A C 1
ATOM 821 O O . PRO A 1 99 ? -7.642 -0.688 8.561 1.00 96.94 99 PRO A O 1
ATOM 824 N N . ALA A 1 100 ? -8.874 -2.226 7.479 1.00 97.19 100 ALA A N 1
ATOM 825 C CA . ALA A 1 100 ? -7.768 -3.151 7.239 1.00 97.19 100 ALA A CA 1
ATOM 826 C C . ALA A 1 100 ? -6.688 -2.556 6.321 1.00 97.19 100 ALA A C 1
ATOM 828 O O . ALA A 1 100 ? -5.497 -2.673 6.602 1.00 97.19 100 ALA A O 1
ATOM 829 N N . MET A 1 101 ? -7.098 -1.863 5.256 1.00 97.12 101 MET A N 1
ATOM 830 C CA . MET A 1 101 ? -6.206 -1.185 4.318 1.00 97.12 101 MET A CA 1
ATOM 831 C C . MET A 1 101 ? -5.385 -0.098 5.015 1.00 97.12 101 MET A C 1
ATOM 833 O O . MET A 1 101 ? -4.179 -0.021 4.804 1.00 97.12 101 MET A O 1
ATOM 837 N N . LEU A 1 102 ? -6.003 0.726 5.865 1.00 96.88 102 LEU A N 1
ATOM 838 C CA . LEU A 1 102 ? -5.300 1.761 6.623 1.00 96.88 102 LEU A CA 1
ATOM 839 C C . LEU A 1 102 ? -4.364 1.153 7.669 1.00 96.88 102 LEU A C 1
ATOM 841 O O . LEU A 1 102 ? -3.219 1.590 7.774 1.00 96.88 102 LEU A O 1
ATOM 845 N N . ALA A 1 103 ? -4.801 0.116 8.388 1.00 97.69 103 ALA A N 1
ATOM 846 C CA . ALA A 1 103 ? -3.937 -0.618 9.311 1.00 97.69 103 ALA A CA 1
ATOM 847 C C . ALA A 1 103 ? -2.707 -1.195 8.593 1.00 97.69 103 ALA A C 1
ATOM 849 O O . ALA A 1 103 ? -1.583 -1.070 9.077 1.00 97.69 103 ALA A O 1
ATOM 850 N N . TRP A 1 104 ? -2.896 -1.744 7.393 1.00 97.38 104 TRP A N 1
ATOM 851 C CA . TRP A 1 104 ? -1.815 -2.275 6.569 1.00 97.38 104 TRP A CA 1
ATOM 852 C C . TRP A 1 104 ? -0.866 -1.179 6.070 1.00 97.38 104 TRP A C 1
ATOM 854 O O . TRP A 1 104 ? 0.353 -1.338 6.151 1.00 97.38 104 TRP A O 1
ATOM 864 N N . LEU A 1 105 ? -1.398 -0.044 5.609 1.00 95.31 105 LEU A N 1
ATOM 865 C CA . LEU A 1 105 ? -0.601 1.096 5.148 1.00 95.31 105 LEU A CA 1
ATOM 866 C C . LEU A 1 105 ? 0.238 1.719 6.274 1.00 95.31 105 LEU A C 1
ATOM 868 O O . LEU A 1 105 ? 1.412 2.008 6.054 1.00 95.31 105 LEU A O 1
ATOM 872 N N . TYR A 1 106 ? -0.327 1.896 7.473 1.00 95.06 106 TYR A N 1
ATOM 873 C CA . TYR A 1 106 ? 0.376 2.531 8.594 1.00 95.06 106 TYR A CA 1
ATOM 874 C C . TYR A 1 106 ? 1.281 1.588 9.387 1.00 95.06 106 TYR A C 1
ATOM 876 O O . TYR A 1 106 ? 2.325 2.023 9.874 1.00 95.06 106 TYR A O 1
ATOM 884 N N . TYR A 1 107 ? 0.874 0.331 9.567 1.00 96.06 107 TYR A N 1
ATOM 885 C CA . TYR A 1 107 ? 1.488 -0.576 10.542 1.00 96.06 107 TYR A CA 1
ATOM 886 C C . TYR A 1 107 ? 1.893 -1.935 9.969 1.00 96.06 107 TYR A C 1
ATOM 888 O O . TYR A 1 107 ? 2.607 -2.683 10.634 1.00 96.06 107 TYR A O 1
ATOM 896 N N . GLY A 1 108 ? 1.463 -2.258 8.749 1.00 95.19 108 GLY A N 1
ATOM 897 C CA . GLY A 1 108 ? 1.848 -3.475 8.045 1.00 95.19 108 GLY A CA 1
ATOM 898 C C . GLY A 1 108 ? 3.083 -3.305 7.161 1.00 95.19 108 GLY A C 1
ATOM 899 O O . GLY A 1 108 ? 3.609 -2.206 6.975 1.00 95.19 108 GLY A O 1
ATOM 900 N N . ARG A 1 109 ? 3.503 -4.416 6.544 1.00 94.81 109 ARG A N 1
ATOM 901 C CA . ARG A 1 109 ? 4.545 -4.484 5.501 1.00 94.81 109 ARG A CA 1
ATOM 902 C C . ARG A 1 109 ? 4.021 -4.045 4.125 1.00 94.81 109 ARG A C 1
ATOM 904 O O . ARG A 1 109 ? 4.215 -4.731 3.125 1.00 94.81 109 ARG A O 1
ATOM 911 N N . SER A 1 110 ? 3.251 -2.960 4.087 1.00 96.31 110 SER A N 1
ATOM 912 C CA . SER A 1 110 ? 2.523 -2.553 2.884 1.00 96.31 110 SER A CA 1
ATOM 913 C C . SER A 1 110 ? 3.451 -2.227 1.726 1.00 96.31 110 SER A C 1
ATOM 915 O O . SER A 1 110 ? 3.350 -2.851 0.676 1.00 96.31 110 SER A O 1
ATOM 917 N N . TYR A 1 111 ? 4.397 -1.315 1.934 1.00 97.06 111 TYR A N 1
ATOM 918 C CA . TYR A 1 111 ? 5.379 -0.929 0.925 1.00 97.06 111 TYR A CA 1
ATOM 919 C C . TYR A 1 111 ? 6.206 -2.119 0.431 1.00 97.06 111 TYR A C 1
ATOM 921 O O . TYR A 1 111 ? 6.383 -2.270 -0.776 1.00 97.06 111 TYR A O 1
ATOM 929 N N . GLU A 1 112 ? 6.667 -2.981 1.341 1.00 96.94 112 GLU A N 1
ATOM 930 C CA . GLU A 1 112 ? 7.415 -4.194 1.003 1.00 96.94 112 GLU A CA 1
ATOM 931 C C . GLU A 1 112 ? 6.580 -5.118 0.115 1.00 96.94 112 GLU A C 1
ATOM 933 O O . GLU A 1 112 ? 7.031 -5.491 -0.960 1.00 96.94 112 GLU A O 1
ATOM 938 N N . CYS A 1 113 ? 5.338 -5.408 0.509 1.00 96.19 113 CYS A N 1
ATOM 939 C CA . CYS A 1 113 ? 4.424 -6.244 -0.265 1.00 96.19 113 CYS A CA 1
ATOM 940 C C . CYS A 1 113 ? 4.133 -5.638 -1.649 1.00 96.19 113 CYS A C 1
ATOM 942 O O . CYS A 1 113 ? 4.163 -6.351 -2.648 1.00 96.19 113 CYS A O 1
ATOM 944 N N . MET A 1 114 ? 3.924 -4.318 -1.757 1.00 96.19 114 MET A N 1
ATOM 945 C CA . MET A 1 114 ? 3.756 -3.660 -3.063 1.00 96.19 114 MET A CA 1
ATOM 946 C C . MET A 1 114 ? 4.998 -3.807 -3.955 1.00 96.19 114 MET A C 1
ATOM 948 O O . MET A 1 114 ? 4.863 -3.983 -5.167 1.00 96.19 114 MET A O 1
ATOM 952 N N . VAL A 1 115 ? 6.200 -3.740 -3.373 1.00 96.81 115 VAL A N 1
ATOM 953 C CA . VAL A 1 115 ? 7.465 -3.941 -4.093 1.00 96.81 115 VAL A CA 1
ATOM 954 C C . VAL A 1 115 ? 7.635 -5.396 -4.521 1.00 96.81 115 VAL A C 1
ATOM 956 O O . VAL A 1 115 ? 7.888 -5.625 -5.699 1.00 96.81 115 VAL A O 1
ATOM 959 N N . GLU A 1 116 ? 7.433 -6.365 -3.623 1.00 95.00 116 GLU A N 1
ATOM 960 C CA . GLU A 1 116 ? 7.491 -7.806 -3.930 1.00 95.00 116 GLU A CA 1
ATOM 961 C C . GLU A 1 116 ? 6.553 -8.146 -5.090 1.00 95.00 116 GLU A C 1
ATOM 963 O O . GLU A 1 116 ? 6.958 -8.739 -6.086 1.00 95.00 116 GLU A O 1
ATOM 968 N N . GLN A 1 117 ? 5.303 -7.697 -4.999 1.00 93.88 117 GLN A N 1
ATOM 969 C CA . GLN A 1 117 ? 4.272 -7.952 -5.999 1.00 93.88 117 GLN A CA 1
ATOM 970 C C . GLN A 1 117 ? 4.600 -7.289 -7.344 1.00 93.88 117 GLN A C 1
ATOM 972 O O . GLN A 1 117 ? 4.395 -7.891 -8.399 1.00 93.88 117 GLN A O 1
ATOM 977 N N . GLY A 1 118 ? 5.164 -6.076 -7.328 1.00 94.69 118 GLY A N 1
ATOM 978 C CA . GLY A 1 118 ? 5.661 -5.415 -8.534 1.00 94.69 118 GLY A CA 1
ATOM 979 C C . GLY A 1 118 ? 6.839 -6.157 -9.175 1.00 94.69 118 GLY A C 1
ATOM 980 O O . GLY A 1 118 ? 6.875 -6.350 -10.389 1.00 94.69 118 GLY A O 1
ATOM 981 N N . GLU A 1 119 ? 7.793 -6.624 -8.378 1.00 94.19 119 GLU A N 1
ATOM 982 C CA . GLU A 1 119 ? 8.952 -7.373 -8.868 1.00 94.19 119 GLU A CA 1
ATOM 983 C C . GLU A 1 119 ? 8.550 -8.727 -9.455 1.00 94.19 119 GLU A C 1
ATOM 985 O O . GLU A 1 119 ? 8.990 -9.077 -10.553 1.00 94.19 119 GLU A O 1
ATOM 990 N N . GLU A 1 120 ? 7.651 -9.450 -8.789 1.00 92.00 120 GLU A N 1
ATOM 991 C CA . GLU A 1 120 ? 7.094 -10.701 -9.299 1.00 92.00 120 GLU A CA 1
ATOM 99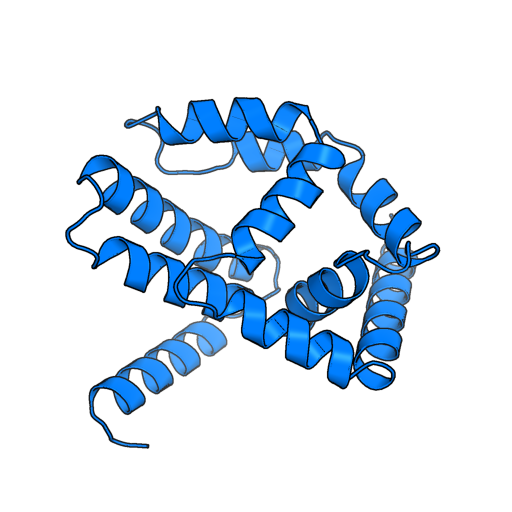2 C C . GLU A 1 120 ? 6.287 -10.485 -10.580 1.00 92.00 120 GLU A C 1
ATOM 994 O O . GLU A 1 120 ? 6.404 -11.267 -11.527 1.00 92.00 120 GLU A O 1
ATOM 999 N N . LEU A 1 121 ? 5.524 -9.391 -10.668 1.00 91.50 121 LEU A N 1
ATOM 1000 C CA . LEU A 1 121 ? 4.826 -9.023 -11.895 1.00 91.50 121 LEU A CA 1
ATOM 1001 C C . LEU A 1 121 ? 5.820 -8.781 -13.039 1.00 91.50 121 LEU A C 1
ATOM 1003 O O . LEU A 1 121 ? 5.650 -9.353 -14.113 1.00 91.50 121 LEU A O 1
ATOM 1007 N N . ALA A 1 122 ? 6.891 -8.015 -12.806 1.00 92.12 122 ALA A N 1
ATOM 1008 C CA . ALA A 1 122 ? 7.914 -7.711 -13.811 1.00 92.12 122 ALA A CA 1
ATOM 1009 C C . ALA A 1 122 ? 8.634 -8.965 -14.358 1.00 92.12 122 ALA A C 1
ATOM 1011 O O . ALA A 1 122 ? 9.061 -8.979 -15.520 1.00 92.12 122 ALA A O 1
ATOM 1012 N N . LYS A 1 123 ? 8.730 -10.035 -13.556 1.00 91.19 123 LYS A N 1
ATOM 1013 C CA . LYS A 1 123 ? 9.316 -11.326 -13.957 1.00 91.19 123 LYS A CA 1
ATOM 1014 C C . LYS A 1 123 ? 8.397 -12.162 -14.857 1.00 91.19 123 LYS A C 1
ATOM 1016 O O . LYS A 1 123 ? 8.898 -13.035 -15.573 1.00 91.19 123 LYS A O 1
ATOM 1021 N N . ARG A 1 124 ? 7.079 -11.921 -14.876 1.00 90.81 124 ARG A N 1
ATOM 1022 C CA . ARG A 1 124 ? 6.151 -12.772 -15.642 1.00 90.81 124 ARG A CA 1
ATOM 1023 C C . ARG A 1 124 ? 6.379 -12.685 -17.152 1.00 90.81 124 ARG A C 1
ATOM 1025 O O . ARG A 1 124 ? 6.822 -11.668 -17.691 1.00 90.81 124 ARG A O 1
ATOM 1032 N N . LYS A 1 125 ? 6.101 -13.782 -17.859 1.00 90.75 125 LYS A N 1
ATOM 1033 C CA . LYS A 1 125 ? 6.304 -13.892 -19.318 1.00 90.75 125 LYS A CA 1
ATOM 1034 C C . LYS A 1 125 ? 5.104 -13.402 -20.134 1.00 90.75 125 LYS A C 1
ATOM 1036 O O . LYS A 1 125 ? 5.272 -13.089 -21.305 1.00 90.75 125 LYS A O 1
ATOM 1041 N N . ASP A 1 126 ? 3.931 -13.335 -19.518 1.00 90.50 126 ASP A N 1
ATOM 1042 C CA . ASP A 1 126 ? 2.640 -12.977 -20.117 1.00 90.50 126 ASP A CA 1
ATOM 1043 C C . ASP A 1 126 ? 2.378 -11.461 -20.165 1.00 90.50 126 ASP A C 1
ATOM 1045 O O . ASP A 1 126 ? 1.418 -11.025 -20.797 1.00 90.50 126 ASP A O 1
ATOM 1049 N N . ILE A 1 127 ? 3.237 -10.643 -19.547 1.00 89.00 127 ILE A N 1
ATOM 1050 C CA . ILE A 1 127 ? 3.129 -9.180 -19.582 1.00 89.00 127 ILE A CA 1
ATOM 1051 C C . ILE A 1 127 ? 4.108 -8.562 -20.591 1.00 89.00 127 ILE A C 1
ATOM 1053 O O . ILE A 1 127 ? 5.249 -9.006 -20.748 1.00 89.00 127 ILE A O 1
ATOM 1057 N N . SER A 1 128 ? 3.670 -7.501 -21.273 1.00 90.25 128 SER A N 1
ATOM 1058 C CA . SER A 1 128 ? 4.474 -6.820 -22.296 1.00 90.25 128 SER A CA 1
ATOM 1059 C C . SER A 1 128 ? 5.667 -6.055 -21.707 1.00 90.25 128 SER A C 1
ATOM 1061 O O . SER A 1 128 ? 5.668 -5.664 -20.538 1.00 90.25 128 SER A O 1
ATOM 1063 N N . GLY A 1 129 ? 6.683 -5.789 -22.536 1.00 90.31 129 GLY A N 1
ATOM 1064 C CA . GLY A 1 129 ? 7.877 -5.039 -22.125 1.00 90.31 129 GLY A CA 1
ATOM 1065 C C . GLY A 1 129 ? 7.569 -3.637 -21.585 1.00 90.31 129 GLY A C 1
ATOM 1066 O O . GLY A 1 129 ? 8.153 -3.232 -20.582 1.00 90.31 129 GLY A O 1
ATOM 1067 N N . LEU A 1 130 ? 6.593 -2.937 -22.178 1.00 89.50 130 LEU A N 1
ATOM 1068 C CA . LEU A 1 130 ? 6.116 -1.645 -21.674 1.00 89.50 130 LEU A CA 1
ATOM 1069 C C . LEU A 1 130 ? 5.562 -1.774 -20.249 1.00 89.50 130 LEU A C 1
ATOM 1071 O O . LEU A 1 130 ? 5.927 -0.995 -19.374 1.00 89.50 130 LEU A O 1
ATOM 1075 N N . TYR A 1 131 ? 4.728 -2.784 -19.987 1.00 89.88 131 TYR A N 1
ATOM 1076 C CA . TYR A 1 131 ? 4.187 -3.013 -18.647 1.00 89.88 131 TYR A CA 1
ATOM 1077 C C . TYR A 1 131 ? 5.278 -3.380 -17.636 1.00 89.88 131 TYR A C 1
ATOM 1079 O O . TYR A 1 131 ? 5.261 -2.861 -16.523 1.00 89.88 131 TYR A O 1
ATOM 1087 N N . LYS A 1 132 ? 6.272 -4.193 -18.018 1.00 93.12 132 LYS A N 1
ATOM 1088 C CA . LYS A 1 132 ? 7.441 -4.484 -17.162 1.00 93.12 132 LYS A CA 1
ATOM 1089 C C . LYS A 1 132 ? 8.195 -3.218 -16.778 1.00 93.12 132 LYS A C 1
ATOM 1091 O O . LYS A 1 132 ? 8.550 -3.025 -15.613 1.00 93.12 132 LYS A O 1
ATOM 1096 N N . TRP A 1 133 ? 8.427 -2.348 -17.756 1.00 93.00 133 TRP A N 1
ATOM 1097 C CA . TRP A 1 133 ? 9.080 -1.066 -17.536 1.00 93.00 133 TRP A CA 1
ATOM 1098 C C . TRP A 1 133 ? 8.257 -0.156 -16.611 1.00 93.00 133 TRP A C 1
ATOM 1100 O O . TRP A 1 133 ? 8.797 0.350 -15.628 1.00 93.00 133 TRP A O 1
ATOM 1110 N N . LEU A 1 134 ? 6.943 -0.036 -16.836 1.00 93.00 134 LEU A N 1
ATOM 1111 C CA . LEU A 1 134 ? 6.037 0.739 -15.977 1.00 93.00 134 LEU A CA 1
ATOM 1112 C C . LEU A 1 134 ? 6.040 0.244 -14.528 1.00 93.00 134 LEU A C 1
ATOM 1114 O O . LEU A 1 134 ? 6.129 1.043 -13.597 1.00 93.00 134 LEU A O 1
ATOM 1118 N N . VAL A 1 135 ? 5.974 -1.073 -14.330 1.00 93.31 135 VAL A N 1
ATOM 1119 C CA . VAL A 1 135 ? 6.025 -1.683 -12.997 1.00 93.31 135 VAL A CA 1
ATOM 1120 C C . VAL A 1 135 ? 7.383 -1.432 -12.336 1.00 93.31 135 VAL A C 1
ATOM 1122 O O . VAL A 1 135 ? 7.435 -1.088 -11.159 1.00 93.31 135 VAL A O 1
ATOM 1125 N N . SER A 1 136 ? 8.480 -1.484 -13.096 1.00 93.50 136 SER A N 1
ATOM 1126 C CA . SER A 1 136 ? 9.819 -1.148 -12.590 1.00 93.50 136 SER A CA 1
ATOM 1127 C C . SER A 1 136 ? 9.918 0.316 -12.137 1.00 93.50 136 SER A C 1
ATOM 1129 O O . SER A 1 136 ? 10.524 0.612 -11.105 1.00 93.50 136 SER A O 1
ATOM 1131 N N . CYS A 1 137 ? 9.307 1.245 -12.880 1.00 94.19 137 CYS A N 1
ATOM 1132 C CA . CYS A 1 137 ? 9.165 2.641 -12.460 1.00 94.19 137 CYS A CA 1
ATOM 1133 C C . CYS A 1 137 ? 8.342 2.756 -11.170 1.00 94.19 137 CYS A C 1
ATOM 1135 O O . CYS A 1 137 ? 8.726 3.492 -10.261 1.00 94.19 137 CYS A O 1
ATOM 1137 N N . MET A 1 138 ? 7.240 2.009 -11.064 1.00 94.19 138 MET A N 1
ATOM 1138 C CA . MET A 1 138 ? 6.364 2.018 -9.890 1.00 94.19 138 MET A CA 1
ATOM 1139 C C . MET A 1 138 ? 7.081 1.518 -8.634 1.00 94.19 138 MET A C 1
ATOM 1141 O O . MET A 1 138 ? 7.020 2.181 -7.604 1.00 94.19 138 MET A O 1
ATOM 1145 N N . VAL A 1 139 ? 7.831 0.416 -8.726 1.00 96.12 139 VAL A N 1
ATOM 1146 C CA . VAL A 1 139 ? 8.646 -0.116 -7.620 1.00 96.12 139 VAL A CA 1
ATOM 1147 C C . VAL A 1 139 ? 9.626 0.942 -7.105 1.00 96.12 139 VAL A C 1
ATOM 1149 O O . VAL A 1 139 ? 9.683 1.210 -5.904 1.00 96.12 139 VAL A O 1
ATOM 1152 N N . LYS A 1 140 ? 10.348 1.618 -8.010 1.00 95.19 140 LYS A N 1
ATOM 1153 C CA . LYS A 1 140 ? 11.272 2.705 -7.640 1.00 95.19 140 LYS A CA 1
ATOM 1154 C C . LYS A 1 140 ? 10.546 3.870 -6.967 1.00 95.19 140 LYS A C 1
ATOM 1156 O O . LYS A 1 140 ? 11.047 4.428 -5.990 1.00 95.19 140 LYS A O 1
ATOM 1161 N N . PHE A 1 141 ? 9.372 4.233 -7.478 1.00 95.00 141 PHE A N 1
ATOM 1162 C CA . PHE A 1 141 ? 8.551 5.297 -6.912 1.00 95.00 141 PHE A CA 1
ATOM 1163 C C . PHE A 1 141 ? 8.064 4.958 -5.499 1.00 95.00 141 PHE A C 1
ATOM 1165 O O . PHE A 1 141 ? 8.196 5.798 -4.613 1.00 95.00 141 PHE A O 1
ATOM 1172 N N . ILE A 1 142 ? 7.574 3.736 -5.267 1.00 95.69 142 ILE A N 1
ATOM 1173 C CA . ILE A 1 142 ? 7.095 3.259 -3.959 1.00 95.69 142 ILE A CA 1
ATOM 1174 C C . ILE A 1 142 ? 8.207 3.357 -2.910 1.00 95.69 142 ILE A C 1
ATOM 1176 O O . ILE A 1 142 ? 7.996 3.967 -1.863 1.00 95.69 142 ILE A O 1
ATOM 1180 N N . VAL A 1 143 ? 9.403 2.838 -3.215 1.00 97.00 143 VAL A N 1
ATOM 1181 C CA . VAL A 1 143 ? 10.576 2.906 -2.322 1.00 97.00 143 VAL A CA 1
ATOM 1182 C C . VAL A 1 143 ? 10.961 4.356 -2.025 1.00 97.00 143 VAL A C 1
ATOM 1184 O O . VAL A 1 143 ? 11.167 4.728 -0.871 1.00 97.00 143 VAL A O 1
ATOM 1187 N N . ARG A 1 144 ? 11.038 5.210 -3.057 1.00 95.94 144 ARG A N 1
ATOM 1188 C CA . ARG A 1 144 ? 11.375 6.631 -2.876 1.00 95.94 144 ARG A CA 1
ATOM 1189 C C . ARG A 1 144 ? 10.347 7.330 -1.993 1.00 95.94 144 ARG A C 1
ATOM 1191 O O . ARG A 1 144 ? 10.722 8.074 -1.087 1.00 95.94 144 ARG A O 1
ATOM 1198 N N . LYS A 1 145 ? 9.060 7.103 -2.265 1.00 94.62 145 LYS A N 1
ATOM 1199 C CA . LYS A 1 145 ? 7.968 7.774 -1.565 1.00 94.62 145 LYS A CA 1
ATOM 1200 C C . LYS A 1 145 ? 7.853 7.335 -0.122 1.00 94.62 145 LYS A C 1
ATOM 1202 O O . LYS A 1 145 ? 7.700 8.210 0.722 1.00 94.62 145 LYS A O 1
ATOM 1207 N N . SER A 1 146 ? 8.015 6.044 0.163 1.00 96.44 146 SER A N 1
ATOM 1208 C CA . SER A 1 146 ? 7.994 5.527 1.532 1.00 96.44 146 SER A CA 1
ATOM 1209 C C . SER A 1 146 ? 9.058 6.192 2.410 1.00 96.44 146 SER A C 1
ATOM 1211 O O . SER A 1 146 ? 8.794 6.475 3.575 1.00 96.44 146 SER A O 1
ATOM 1213 N N . ILE A 1 147 ? 10.237 6.480 1.840 1.00 97.12 147 ILE A N 1
ATOM 1214 C CA . ILE A 1 147 ? 11.322 7.187 2.527 1.00 97.12 147 ILE A CA 1
ATOM 1215 C C . ILE A 1 147 ? 10.981 8.664 2.703 1.00 97.12 147 ILE A C 1
ATOM 1217 O O . ILE A 1 147 ? 11.041 9.182 3.814 1.00 97.12 147 ILE A O 1
ATOM 1221 N N . SER A 1 148 ? 10.585 9.354 1.628 1.00 95.38 148 SER A N 1
ATOM 1222 C CA . SER A 1 148 ? 10.289 10.791 1.712 1.00 95.38 148 SER A CA 1
ATOM 1223 C C . SER A 1 148 ? 9.093 11.114 2.611 1.00 95.38 148 SER A C 1
ATOM 1225 O O . SER A 1 148 ? 9.034 12.204 3.166 1.00 95.38 148 SER A O 1
ATOM 1227 N N . SER A 1 149 ? 8.147 10.181 2.763 1.00 91.56 149 SER A N 1
ATOM 1228 C CA . SER A 1 149 ? 6.999 10.327 3.660 1.00 91.56 149 SER A CA 1
ATOM 1229 C C . SER A 1 149 ? 7.281 9.854 5.091 1.00 91.56 149 SER A C 1
ATOM 1231 O O . SER A 1 149 ? 6.366 9.855 5.910 1.00 91.56 149 SER A O 1
ATOM 1233 N N . GLY A 1 150 ? 8.499 9.383 5.387 1.00 93.81 150 GLY A N 1
ATOM 1234 C CA . GLY A 1 150 ? 8.884 8.867 6.704 1.00 93.81 150 GLY A CA 1
ATOM 1235 C C . GLY A 1 150 ? 8.210 7.550 7.104 1.00 93.81 150 GLY A C 1
ATOM 1236 O O . GLY A 1 150 ? 8.247 7.181 8.273 1.00 93.81 150 GLY A O 1
ATOM 1237 N N . MET A 1 151 ? 7.582 6.838 6.162 1.00 93.88 151 MET A N 1
ATOM 1238 C CA . MET A 1 151 ? 6.942 5.545 6.440 1.00 93.88 151 MET A CA 1
ATOM 1239 C C . MET A 1 151 ? 7.953 4.402 6.518 1.00 93.88 151 MET A C 1
ATOM 1241 O O . MET A 1 151 ? 7.673 3.389 7.157 1.00 93.88 151 MET A O 1
ATOM 1245 N N . ARG A 1 152 ? 9.105 4.556 5.855 1.00 97.19 152 ARG A N 1
ATOM 1246 C CA . ARG A 1 152 ? 10.253 3.645 5.903 1.00 97.19 152 ARG A CA 1
ATOM 1247 C C . ARG A 1 152 ? 11.559 4.418 5.899 1.00 97.19 152 ARG A C 1
ATOM 1249 O O . ARG A 1 152 ? 11.627 5.543 5.415 1.00 97.19 152 ARG A O 1
ATOM 1256 N N . THR A 1 153 ? 12.607 3.772 6.370 1.00 97.25 153 THR A N 1
ATOM 1257 C CA . THR A 1 153 ? 13.992 4.235 6.318 1.00 97.25 153 THR A CA 1
ATOM 1258 C C . THR A 1 153 ? 14.773 3.488 5.233 1.00 97.25 153 THR A C 1
ATOM 1260 O O . THR A 1 153 ? 14.265 2.558 4.599 1.00 97.25 153 THR A O 1
ATOM 1263 N N . LYS A 1 154 ? 16.022 3.895 4.979 1.00 96.69 154 LYS A N 1
ATOM 1264 C CA . LYS A 1 154 ? 16.904 3.131 4.080 1.00 96.69 154 LYS A CA 1
ATOM 1265 C C . LYS A 1 154 ? 17.266 1.783 4.703 1.00 96.69 154 LYS A C 1
ATOM 1267 O O . LYS A 1 154 ? 17.387 0.792 3.991 1.00 96.69 154 LYS A O 1
ATOM 1272 N N . GLU A 1 155 ? 17.405 1.758 6.020 1.00 97.38 155 GLU A N 1
ATOM 1273 C CA . GLU A 1 155 ? 17.744 0.598 6.831 1.00 97.38 155 GLU A CA 1
ATOM 1274 C C . GLU A 1 155 ? 16.637 -0.460 6.767 1.00 97.38 155 GLU A C 1
ATOM 1276 O O . GLU A 1 155 ? 16.945 -1.633 6.559 1.00 97.38 155 GLU A O 1
ATOM 1281 N N . ASP A 1 156 ? 15.364 -0.047 6.822 1.00 97.00 156 ASP A N 1
ATOM 1282 C CA . ASP A 1 156 ? 14.216 -0.948 6.630 1.00 97.00 156 ASP A CA 1
ATOM 1283 C C . ASP A 1 156 ? 14.294 -1.660 5.273 1.00 97.00 156 ASP A C 1
ATOM 1285 O O . ASP A 1 156 ? 14.160 -2.882 5.185 1.00 97.00 156 ASP A O 1
ATOM 1289 N N . TRP A 1 157 ? 14.587 -0.908 4.206 1.00 97.88 157 TRP A N 1
ATOM 1290 C CA . TRP A 1 157 ? 14.737 -1.472 2.866 1.00 97.88 157 TRP A CA 1
ATOM 1291 C C . TRP A 1 157 ? 15.954 -2.393 2.745 1.00 97.88 157 TRP A C 1
ATOM 1293 O O . TRP A 1 157 ? 15.870 -3.424 2.079 1.00 97.88 157 TRP A O 1
ATOM 1303 N N . LEU A 1 158 ? 17.080 -2.067 3.387 1.00 96.88 158 LEU A N 1
ATOM 1304 C CA . LEU A 1 158 ? 18.257 -2.941 3.413 1.00 96.88 158 LEU A CA 1
ATOM 1305 C C . LEU A 1 158 ? 17.963 -4.263 4.132 1.00 96.88 158 LEU A C 1
ATOM 1307 O O . LEU A 1 158 ? 18.309 -5.329 3.617 1.00 96.88 158 LEU A O 1
ATOM 1311 N N . ALA A 1 159 ? 17.298 -4.205 5.288 1.00 96.00 159 ALA A N 1
ATOM 1312 C CA . ALA A 1 159 ? 16.873 -5.387 6.029 1.00 96.00 159 ALA A CA 1
ATOM 1313 C C . ALA A 1 159 ? 15.925 -6.252 5.188 1.00 96.00 159 ALA A C 1
ATOM 1315 O O . ALA A 1 159 ? 16.125 -7.462 5.069 1.00 96.00 159 ALA A O 1
ATOM 1316 N N . PHE A 1 160 ? 14.962 -5.616 4.523 1.00 95.94 160 PHE A N 1
ATOM 1317 C CA . PHE A 1 160 ? 14.034 -6.273 3.615 1.00 95.94 160 PHE A CA 1
ATOM 1318 C C . PHE A 1 160 ? 14.743 -6.988 2.448 1.00 95.94 160 PHE A C 1
ATOM 1320 O O . PHE A 1 160 ? 14.488 -8.166 2.201 1.00 95.94 160 PHE A O 1
ATOM 1327 N N . ARG A 1 161 ? 15.697 -6.334 1.767 1.00 95.00 161 ARG A N 1
ATOM 1328 C CA . ARG A 1 161 ? 16.473 -6.971 0.683 1.00 95.00 161 ARG A CA 1
ATOM 1329 C C . ARG A 1 161 ? 17.326 -8.135 1.170 1.00 95.00 161 ARG A C 1
ATOM 1331 O O . ARG A 1 161 ? 17.436 -9.144 0.477 1.00 95.00 161 ARG A O 1
ATOM 1338 N N . LYS A 1 162 ? 17.913 -8.016 2.364 1.00 94.69 162 LYS A N 1
ATOM 1339 C CA . LYS A 1 162 ? 18.661 -9.113 2.988 1.00 94.69 162 LYS A CA 1
ATOM 1340 C C . LYS A 1 162 ? 17.750 -10.313 3.260 1.00 94.69 162 LYS A C 1
ATOM 1342 O O . LYS A 1 162 ? 18.147 -11.438 2.978 1.00 94.69 162 LYS A O 1
ATOM 1347 N N . GLN A 1 163 ? 16.537 -10.069 3.755 1.00 92.56 163 GLN A N 1
ATOM 1348 C CA . GLN A 1 163 ? 15.541 -11.114 3.979 1.00 92.56 163 GLN A CA 1
ATOM 1349 C C . GLN A 1 163 ? 15.118 -11.793 2.669 1.00 92.56 163 GLN A C 1
ATOM 1351 O O . GLN A 1 163 ? 15.116 -13.019 2.612 1.00 92.56 163 GLN A O 1
ATOM 1356 N N . GLN A 1 164 ? 14.807 -11.030 1.614 1.00 91.62 164 GLN A N 1
ATOM 1357 C CA . GLN A 1 164 ? 14.460 -11.602 0.304 1.00 91.62 164 GLN A CA 1
ATOM 1358 C C . GLN A 1 164 ? 15.568 -12.518 -0.223 1.00 91.62 164 GLN A C 1
ATOM 1360 O O . GLN A 1 164 ? 15.298 -13.651 -0.607 1.00 91.62 164 GLN A O 1
ATOM 1365 N N . LYS A 1 165 ? 16.822 -12.054 -0.172 1.00 91.38 165 LYS A N 1
ATOM 1366 C CA . LYS A 1 165 ? 17.975 -12.843 -0.608 1.00 91.38 165 LYS A CA 1
ATOM 1367 C C . LYS A 1 165 ? 18.129 -14.135 0.201 1.00 91.38 165 LYS A C 1
ATOM 1369 O O . LYS A 1 165 ? 18.354 -15.189 -0.379 1.00 91.38 165 LYS A O 1
ATOM 1374 N N . ALA A 1 166 ? 17.969 -14.069 1.524 1.00 92.25 166 ALA A N 1
ATOM 1375 C CA . ALA A 1 166 ? 18.032 -15.257 2.376 1.00 92.25 166 ALA A CA 1
ATOM 1376 C C . ALA A 1 166 ? 16.949 -16.288 2.011 1.00 92.25 166 ALA A C 1
ATOM 1378 O O . ALA A 1 166 ? 17.233 -17.481 1.983 1.00 92.25 166 ALA A O 1
ATOM 1379 N N . ILE A 1 167 ? 15.736 -15.835 1.673 1.00 88.81 167 ILE A N 1
ATOM 1380 C CA . ILE A 1 167 ? 14.648 -16.706 1.207 1.00 88.81 167 ILE A CA 1
ATOM 1381 C C . ILE A 1 167 ? 14.996 -17.343 -0.145 1.00 88.81 167 ILE A C 1
ATOM 1383 O O . ILE A 1 167 ? 14.844 -18.551 -0.299 1.00 88.81 167 ILE A O 1
ATOM 1387 N N . GLU A 1 168 ? 15.484 -16.562 -1.114 1.00 85.44 168 GLU A N 1
ATOM 1388 C CA . GLU A 1 168 ? 15.873 -17.067 -2.442 1.00 85.44 168 GLU A CA 1
ATOM 1389 C C . GLU A 1 168 ? 17.008 -18.102 -2.366 1.00 85.44 168 GLU A C 1
ATOM 1391 O O . GLU A 1 168 ? 17.029 -19.064 -3.133 1.00 85.44 168 GLU A O 1
ATOM 1396 N N . GLU A 1 169 ? 17.928 -17.930 -1.417 1.00 89.12 169 GLU A N 1
ATOM 1397 C CA . GLU A 1 169 ? 19.053 -18.839 -1.182 1.00 89.12 169 GLU A CA 1
ATOM 1398 C C . GLU A 1 169 ? 18.706 -20.020 -0.247 1.00 89.12 169 GLU A C 1
ATOM 1400 O O . GLU A 1 169 ? 19.576 -20.847 0.013 1.00 89.12 169 GLU A O 1
ATOM 1405 N N . ASN A 1 170 ? 17.457 -20.135 0.235 1.00 79.56 170 ASN A N 1
ATOM 1406 C CA . ASN A 1 170 ? 17.012 -21.106 1.253 1.00 79.56 170 ASN A CA 1
ATOM 1407 C C . ASN A 1 170 ? 17.824 -21.070 2.569 1.00 79.56 170 ASN A C 1
ATOM 1409 O O . ASN A 1 170 ? 17.965 -22.086 3.246 1.00 79.56 170 ASN A O 1
ATOM 1413 N N . ASN A 1 171 ? 18.336 -19.900 2.950 1.00 68.12 171 ASN A N 1
ATOM 1414 C CA . ASN A 1 171 ? 19.161 -19.672 4.141 1.00 68.12 171 ASN A CA 1
ATOM 1415 C C . ASN A 1 171 ? 18.352 -19.082 5.320 1.00 68.12 171 ASN A C 1
ATOM 1417 O O . ASN A 1 171 ? 18.833 -18.165 5.991 1.00 68.12 171 ASN A O 1
ATOM 1421 N N . LEU A 1 172 ? 17.108 -19.538 5.527 1.00 55.16 172 LEU A N 1
ATOM 1422 C CA . LEU A 1 172 ? 16.232 -19.061 6.612 1.00 55.16 172 LEU A CA 1
ATOM 1423 C C . LEU A 1 172 ? 16.668 -19.553 7.998 1.00 55.16 172 LEU A C 1
ATOM 1425 O O . LEU A 1 172 ? 16.972 -20.758 8.128 1.00 55.16 172 LEU A O 1
#

Sequence (172 aa):
MGQQEYDNFKRLVREWLDSHPKEYASFVEEMNDKEFKGFFKVFKVATALAPKYREAARKRTLNDRATDFEELENILQGSDLAGKLVNEFHNPNRKSIIPAMLAWLYYGRSYECMVEQGEELAKRKDISGLYKWLVSCMVKFIVRKSISSGMRTKEDWLAFRKQQKAIEENNL

Radius of gyration: 16.83 Å; chains: 1; bounding box: 39×40×40 Å

pLDDT: mean 92.49, std 5.46, range [55.16, 97.94]